Protein AF-A0A955E4R8-F1 (afdb_monomer)

Foldseek 3Di:
DPPPPCVVVVVVCVVCVVVVVVLVVVLVVQQQAQVDPVSLVSVLVSLVSVQVVLVVVPWDWDFAWDDDPVDTHHTDIDTDDPPDPPDPDDDDDDDDGSHDHDPD

Radius of gyration: 16.99 Å; Cα contacts (8 Å, |Δi|>4): 102; chains: 1; bounding box: 46×19×48 Å

Structure (mmCIF, N/CA/C/O backbone):
data_AF-A0A955E4R8-F1
#
_entry.id   AF-A0A955E4R8-F1
#
loop_
_atom_site.group_PDB
_atom_site.id
_atom_site.type_symbol
_atom_site.label_atom_id
_atom_site.label_alt_id
_atom_site.label_comp_id
_atom_site.label_asym_id
_atom_site.label_entity_id
_atom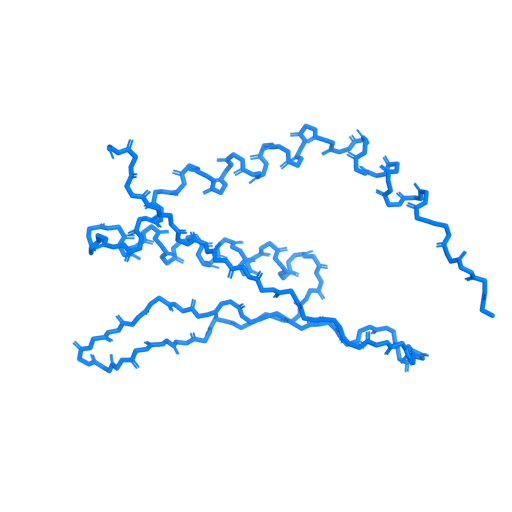_site.label_seq_id
_atom_site.pdbx_PDB_ins_code
_atom_site.Cartn_x
_atom_site.Cartn_y
_atom_site.Cartn_z
_atom_site.occupancy
_atom_site.B_iso_or_equiv
_atom_site.auth_seq_id
_atom_site.auth_comp_id
_atom_site.auth_asym_id
_atom_site.auth_atom_id
_atom_site.pdbx_PDB_model_num
ATOM 1 N N . MET A 1 1 ? -27.309 10.961 18.775 1.00 39.12 1 MET A N 1
ATOM 2 C CA . MET A 1 1 ? -25.980 10.541 18.288 1.00 39.12 1 MET A CA 1
ATOM 3 C C . MET A 1 1 ? -24.957 10.956 19.328 1.00 39.12 1 MET A C 1
ATOM 5 O O . MET A 1 1 ? -24.650 12.135 19.433 1.00 39.12 1 MET A O 1
ATOM 9 N N . THR A 1 2 ? -24.526 10.033 20.180 1.00 43.16 2 THR A N 1
ATOM 10 C CA . THR A 1 2 ? -23.391 10.269 21.079 1.00 43.16 2 THR A CA 1
ATOM 11 C C . THR A 1 2 ? -22.129 10.203 20.234 1.00 43.16 2 THR A C 1
ATOM 13 O O . THR A 1 2 ? -21.871 9.173 19.620 1.00 43.16 2 THR A O 1
ATOM 16 N N . ALA A 1 3 ? -21.385 11.305 20.144 1.00 47.88 3 ALA A N 1
ATOM 17 C CA . ALA A 1 3 ? -20.072 11.295 19.520 1.00 47.88 3 ALA A CA 1
ATOM 18 C C . ALA A 1 3 ? -19.204 10.261 20.249 1.00 47.88 3 ALA A C 1
ATOM 20 O O . ALA A 1 3 ? -18.954 10.403 21.446 1.00 47.88 3 ALA A O 1
ATOM 21 N N . THR A 1 4 ? -18.789 9.206 19.550 1.00 57.75 4 THR A N 1
ATOM 22 C CA . THR A 1 4 ? -17.743 8.306 20.034 1.00 57.75 4 THR A CA 1
ATOM 23 C C . THR A 1 4 ? -16.520 9.175 20.286 1.00 57.75 4 THR A C 1
ATOM 25 O O . THR A 1 4 ? -16.044 9.840 19.364 1.00 57.75 4 THR A O 1
ATOM 28 N N . SER A 1 5 ? -16.060 9.270 21.536 1.00 64.75 5 SER A N 1
ATOM 29 C CA . SER A 1 5 ? -14.851 10.037 21.805 1.00 64.75 5 SER A CA 1
ATOM 30 C C . SER A 1 5 ? -13.714 9.390 21.016 1.00 64.75 5 SER A C 1
ATOM 32 O O . SER A 1 5 ? -13.568 8.171 21.018 1.00 64.75 5 SER A O 1
ATOM 34 N N . ALA A 1 6 ? -12.902 10.188 20.324 1.00 70.19 6 ALA A N 1
ATOM 35 C CA . ALA A 1 6 ? -11.716 9.690 19.622 1.00 70.19 6 ALA A CA 1
ATOM 36 C C . ALA A 1 6 ? -10.667 9.082 20.582 1.00 70.19 6 ALA A C 1
ATOM 38 O O . ALA A 1 6 ? -9.654 8.550 20.139 1.00 70.19 6 ALA A O 1
ATOM 39 N N . SER A 1 7 ? -10.910 9.154 21.895 1.00 80.62 7 SER A N 1
ATOM 40 C CA . SER A 1 7 ? -9.997 8.763 22.965 1.00 80.62 7 SER A CA 1
ATOM 41 C C . SER A 1 7 ? -9.446 7.337 22.829 1.00 80.62 7 SER A C 1
ATOM 43 O O . SER A 1 7 ? -8.231 7.212 22.920 1.00 80.62 7 SER A O 1
ATOM 45 N N . PRO A 1 8 ? -10.241 6.284 22.532 1.00 92.06 8 PRO A N 1
ATOM 46 C CA . PRO A 1 8 ? -9.694 4.930 22.404 1.00 92.06 8 PRO A CA 1
ATOM 47 C C . PRO A 1 8 ? -8.765 4.761 21.195 1.00 92.06 8 PRO A C 1
ATOM 49 O O . PRO A 1 8 ? -7.795 4.015 21.260 1.00 92.06 8 PRO A O 1
ATOM 52 N N . ALA A 1 9 ? -9.044 5.458 20.087 1.00 90.69 9 ALA A N 1
ATOM 53 C CA . ALA A 1 9 ? -8.185 5.416 18.905 1.00 90.69 9 ALA A CA 1
ATOM 54 C C . ALA A 1 9 ? -6.847 6.122 19.168 1.00 90.69 9 ALA A C 1
ATOM 56 O O . ALA A 1 9 ? -5.801 5.609 18.786 1.00 90.69 9 ALA A O 1
ATOM 57 N N . ILE A 1 10 ? -6.881 7.268 19.856 1.00 93.25 10 ILE A N 1
ATOM 58 C CA . ILE A 1 10 ? -5.675 8.010 20.248 1.00 93.25 10 ILE A CA 1
ATOM 59 C C . ILE A 1 10 ? -4.834 7.186 21.233 1.00 93.25 10 ILE A C 1
ATOM 61 O O . ILE A 1 10 ? -3.645 7.009 21.007 1.00 93.25 10 ILE A O 1
ATOM 65 N N . GLU A 1 11 ? -5.449 6.598 22.260 1.00 95.25 11 GLU A N 1
ATOM 66 C CA . GLU A 1 11 ? -4.747 5.747 23.232 1.00 95.25 11 GLU A CA 1
ATOM 67 C C . GLU A 1 11 ? -4.111 4.512 22.573 1.00 95.25 11 GLU A C 1
ATOM 69 O O . GLU A 1 11 ? -2.992 4.111 22.913 1.00 95.25 11 GLU A O 1
ATOM 74 N N . TRP A 1 12 ? -4.794 3.921 21.585 1.00 95.06 12 TRP A N 1
ATOM 75 C CA . TRP A 1 12 ? -4.219 2.841 20.791 1.00 95.06 12 TRP A CA 1
ATOM 76 C C . TRP A 1 12 ? -2.994 3.316 20.003 1.00 95.06 12 TRP A C 1
ATOM 78 O O . TRP A 1 12 ? -1.989 2.607 19.989 1.00 95.06 12 TRP A O 1
ATOM 88 N N . LEU A 1 13 ? -3.045 4.499 19.378 1.00 94.31 13 LEU A N 1
ATOM 89 C CA . LEU A 1 13 ? -1.907 5.063 18.643 1.00 94.31 13 LEU A CA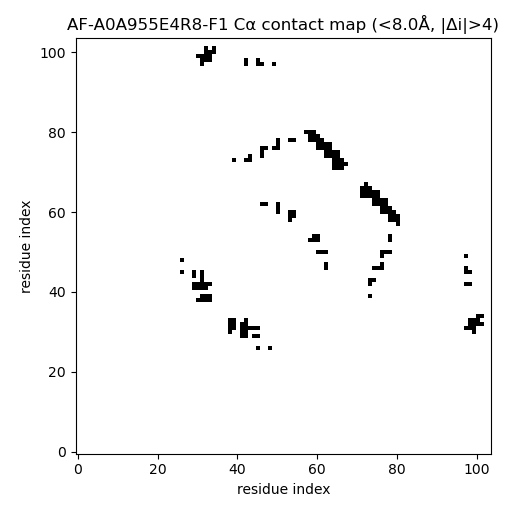 1
ATOM 90 C C . LEU A 1 13 ? -0.706 5.293 19.564 1.00 94.31 13 LEU A C 1
ATOM 92 O O . LEU A 1 13 ? 0.388 4.850 19.222 1.00 94.31 13 LEU A O 1
ATOM 96 N N . ASP A 1 14 ? -0.921 5.887 20.740 1.00 95.50 14 ASP A N 1
ATOM 97 C CA . ASP A 1 14 ? 0.137 6.126 21.729 1.00 95.50 14 ASP A CA 1
ATOM 98 C C . ASP A 1 14 ? 0.781 4.805 22.185 1.00 95.50 14 ASP A C 1
ATOM 100 O O . ASP A 1 14 ? 2.001 4.672 22.256 1.00 95.50 14 ASP A O 1
ATOM 104 N N . THR A 1 15 ? -0.036 3.777 22.428 1.00 97.69 15 THR A N 1
ATOM 105 C CA . THR A 1 15 ? 0.448 2.456 22.864 1.00 97.69 15 THR A CA 1
ATOM 106 C C . THR A 1 15 ? 1.200 1.704 21.757 1.00 97.69 15 THR A C 1
ATOM 108 O O . THR A 1 15 ? 2.060 0.871 22.044 1.00 97.69 15 THR A O 1
ATOM 111 N N . ASN A 1 16 ? 0.888 1.975 20.486 1.00 97.12 16 ASN 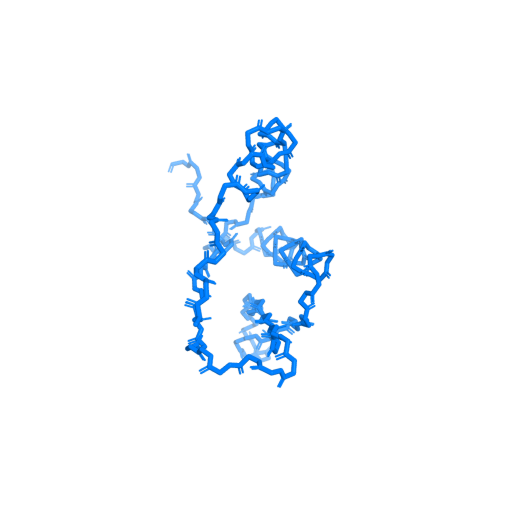A N 1
ATOM 112 C CA . ASN A 1 16 ? 1.406 1.237 19.329 1.00 97.12 16 ASN A CA 1
ATOM 113 C C . ASN A 1 16 ? 2.340 2.080 18.446 1.00 97.12 16 ASN A C 1
ATOM 115 O O . ASN A 1 16 ? 2.598 1.702 17.298 1.00 97.12 16 ASN A O 1
ATOM 119 N N . GLU A 1 17 ? 2.859 3.200 18.955 1.00 97.50 17 GLU A N 1
ATOM 120 C CA . GLU A 1 17 ? 3.684 4.134 18.185 1.00 97.50 17 GLU A CA 1
ATOM 121 C C . GLU A 1 17 ? 4.895 3.425 17.566 1.00 97.50 17 GLU A C 1
ATOM 123 O O . GLU A 1 17 ? 5.066 3.441 16.348 1.00 97.50 17 GLU A O 1
ATOM 128 N N . SER A 1 18 ? 5.691 2.714 18.372 1.00 98.31 18 SER A N 1
ATOM 129 C CA . SER A 1 18 ? 6.900 2.036 17.883 1.00 98.31 18 SER A CA 1
ATOM 130 C C . SER A 1 18 ? 6.598 0.997 16.799 1.00 98.31 18 SER A C 1
ATOM 132 O O . SER A 1 18 ? 7.313 0.922 15.802 1.00 98.31 18 SER A O 1
ATOM 134 N N . ALA A 1 19 ? 5.514 0.229 16.949 1.00 97.31 19 ALA A N 1
ATOM 135 C CA . ALA A 1 19 ? 5.094 -0.748 15.945 1.00 97.31 19 ALA A CA 1
ATOM 136 C C . ALA A 1 19 ? 4.573 -0.077 14.663 1.00 97.31 19 ALA A C 1
ATOM 138 O O . ALA A 1 19 ? 4.724 -0.615 13.568 1.00 97.31 19 ALA A O 1
ATOM 139 N N . SER A 1 20 ? 3.952 1.098 14.780 1.00 96.38 20 SER A N 1
ATOM 140 C CA . SER A 1 20 ? 3.488 1.881 13.631 1.00 96.38 20 SER A CA 1
ATOM 141 C C . SER A 1 20 ? 4.648 2.519 12.871 1.00 96.38 20 SER A C 1
ATOM 143 O O . SER A 1 20 ? 4.647 2.497 11.642 1.00 96.38 20 SER A O 1
ATOM 145 N N . ILE A 1 21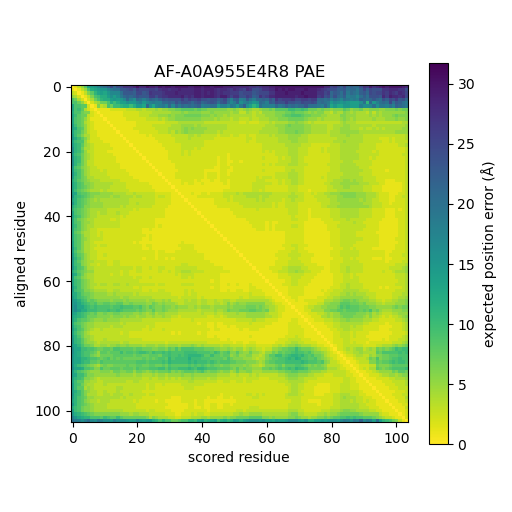 ? 5.664 3.010 13.585 1.00 98.12 21 ILE A N 1
ATOM 146 C CA . ILE A 1 21 ? 6.905 3.509 12.987 1.00 98.12 21 ILE A CA 1
ATOM 147 C C . ILE A 1 21 ? 7.634 2.381 12.260 1.00 98.12 21 ILE A C 1
ATOM 149 O O . ILE A 1 21 ? 8.001 2.565 11.104 1.00 98.12 21 ILE A O 1
ATOM 153 N N . GLU A 1 22 ? 7.805 1.207 12.876 1.00 98.31 22 GLU A N 1
ATOM 154 C CA . GLU A 1 22 ? 8.493 0.096 12.202 1.00 98.31 22 GLU A CA 1
ATOM 155 C C . GLU A 1 22 ? 7.762 -0.318 10.923 1.00 98.31 22 GLU A C 1
ATOM 157 O O . GLU A 1 22 ? 8.387 -0.479 9.880 1.00 98.31 22 GLU A O 1
ATOM 162 N N . ARG A 1 23 ? 6.428 -0.376 10.961 1.00 97.06 23 ARG A N 1
ATOM 163 C CA . ARG A 1 23 ? 5.607 -0.669 9.783 1.00 97.06 23 ARG A CA 1
ATOM 164 C C . ARG A 1 23 ? 5.778 0.368 8.666 1.00 97.06 23 ARG A C 1
ATOM 166 O O . ARG A 1 23 ? 5.825 0.011 7.493 1.00 97.06 23 ARG A O 1
ATOM 173 N N . LEU A 1 24 ? 5.896 1.652 9.014 1.00 97.00 24 LEU A N 1
ATOM 174 C CA . LEU A 1 24 ? 6.223 2.698 8.042 1.00 97.00 24 LEU A CA 1
ATOM 175 C C . LEU A 1 24 ? 7.631 2.495 7.465 1.00 97.00 24 LEU A C 1
ATOM 177 O O . LEU A 1 24 ? 7.816 2.607 6.257 1.00 97.00 24 LEU A O 1
ATOM 181 N N . LEU A 1 25 ? 8.617 2.171 8.303 1.00 98.00 25 LEU A N 1
ATOM 182 C CA . LEU A 1 25 ? 9.988 1.913 7.860 1.00 98.00 25 LEU A CA 1
ATOM 183 C C . LEU A 1 25 ? 10.078 0.685 6.946 1.00 98.00 25 LEU A C 1
ATOM 185 O O . LEU A 1 25 ? 10.830 0.713 5.977 1.00 98.00 25 LEU A O 1
ATOM 189 N N . GLU A 1 26 ? 9.306 -0.372 7.202 1.00 97.25 26 GLU A N 1
ATOM 190 C CA . GLU A 1 26 ? 9.172 -1.517 6.293 1.00 97.25 26 GLU A CA 1
ATOM 191 C C . GLU A 1 26 ? 8.700 -1.086 4.903 1.00 97.25 26 GLU A C 1
ATOM 193 O O . GLU A 1 26 ? 9.284 -1.514 3.906 1.00 97.25 26 GLU A O 1
ATOM 198 N N . TRP A 1 27 ? 7.699 -0.202 4.832 1.00 97.31 27 TRP A N 1
ATOM 199 C CA . TRP A 1 27 ? 7.214 0.321 3.558 1.00 97.31 27 TRP A CA 1
ATOM 200 C C . TRP A 1 27 ? 8.269 1.191 2.861 1.00 97.31 27 TRP A C 1
ATOM 202 O O . TRP A 1 27 ? 8.556 0.983 1.685 1.00 97.31 27 TRP A O 1
ATOM 212 N N . LEU A 1 28 ? 8.918 2.096 3.604 1.00 96.56 28 LEU A N 1
ATOM 213 C CA . LEU A 1 28 ? 9.950 3.010 3.091 1.00 96.56 28 LEU A CA 1
ATOM 214 C C . LEU A 1 28 ? 11.235 2.309 2.624 1.00 96.56 28 LEU A C 1
ATOM 216 O O . LEU A 1 28 ? 11.990 2.874 1.837 1.00 96.56 28 LEU A O 1
ATOM 220 N N . ARG A 1 29 ? 11.511 1.086 3.092 1.00 96.81 29 ARG A N 1
ATOM 221 C CA . ARG A 1 29 ? 12.647 0.278 2.615 1.00 96.81 29 ARG A CA 1
ATOM 222 C C . ARG A 1 29 ? 12.451 -0.235 1.185 1.00 96.81 29 ARG A C 1
ATOM 224 O O . ARG A 1 29 ? 13.424 -0.694 0.591 1.00 96.81 29 ARG A O 1
ATOM 231 N N . MET A 1 30 ? 11.235 -0.189 0.634 1.00 97.56 30 MET A N 1
ATOM 232 C CA . MET A 1 30 ? 10.993 -0.475 -0.782 1.00 97.56 30 MET A CA 1
ATOM 233 C C . MET A 1 30 ? 11.256 0.790 -1.608 1.00 97.56 30 MET A C 1
ATOM 235 O O . MET A 1 30 ? 10.547 1.778 -1.426 1.00 97.56 30 MET A O 1
ATOM 239 N N . PRO A 1 31 ? 12.244 0.790 -2.522 1.00 97.19 31 PRO A N 1
ATOM 240 C CA . PRO A 1 31 ? 12.553 1.957 -3.339 1.00 97.19 31 PRO A CA 1
ATOM 241 C C . PRO A 1 31 ? 11.554 2.062 -4.498 1.00 97.19 31 PRO A C 1
ATOM 243 O O . PRO A 1 31 ? 11.884 1.788 -5.647 1.00 97.19 31 PRO A O 1
ATOM 246 N N . SER A 1 32 ? 10.309 2.429 -4.202 1.00 97.81 32 SER A N 1
ATOM 247 C CA . SER A 1 32 ? 9.220 2.563 -5.176 1.00 97.81 32 SER A CA 1
ATOM 248 C C . SER A 1 32 ? 9.363 3.812 -6.058 1.00 97.81 32 SER A C 1
ATOM 250 O O . SER A 1 32 ? 8.475 4.658 -6.122 1.00 97.81 32 SER A O 1
ATOM 252 N N . VAL A 1 33 ? 10.500 3.977 -6.731 1.00 97.75 33 VAL A N 1
ATOM 253 C CA . VAL A 1 33 ? 10.784 5.149 -7.568 1.00 97.75 33 VAL A CA 1
ATOM 254 C C . VAL A 1 33 ? 9.931 5.094 -8.840 1.00 97.75 33 VAL A C 1
ATOM 256 O O . VAL A 1 33 ? 10.243 4.370 -9.783 1.00 97.75 33 VAL A O 1
ATOM 259 N N . GLY A 1 34 ? 8.836 5.858 -8.886 1.00 94.75 34 GLY A N 1
ATOM 260 C CA . GLY A 1 34 ? 7.824 5.752 -9.952 1.00 94.75 34 GLY A CA 1
ATOM 261 C C . GLY A 1 34 ? 8.272 6.274 -11.321 1.00 94.75 34 GLY A C 1
ATOM 262 O O . GLY A 1 34 ? 7.644 5.991 -12.342 1.00 94.75 34 GLY A O 1
ATOM 263 N N . THR A 1 35 ? 9.353 7.053 -11.364 1.00 94.56 35 THR A N 1
ATOM 264 C CA . THR A 1 35 ? 9.909 7.623 -12.600 1.00 94.56 35 THR A CA 1
ATOM 265 C C . THR A 1 35 ? 10.982 6.747 -13.246 1.00 94.56 35 THR A C 1
ATOM 267 O O . THR A 1 35 ? 11.319 6.987 -14.408 1.00 94.56 35 THR A O 1
ATOM 270 N N . ASP A 1 36 ? 11.487 5.730 -12.540 1.00 95.50 36 ASP A N 1
ATOM 271 C CA . ASP A 1 36 ? 12.560 4.853 -13.008 1.00 95.50 36 ASP A CA 1
ATOM 272 C C . ASP A 1 36 ? 12.040 3.427 -13.278 1.00 95.50 36 ASP A C 1
ATOM 274 O O . ASP A 1 36 ? 11.682 2.702 -12.345 1.00 95.50 36 ASP A O 1
ATOM 278 N N . PRO A 1 37 ? 12.037 2.965 -14.545 1.00 94.94 37 PRO A N 1
ATOM 279 C CA . PRO A 1 37 ? 11.637 1.606 -14.890 1.00 94.94 37 PRO A CA 1
ATOM 280 C C . PRO A 1 37 ? 12.421 0.497 -14.175 1.00 94.94 37 PRO A C 1
ATOM 282 O O . PRO A 1 37 ? 11.894 -0.612 -14.053 1.00 94.94 37 PRO A O 1
ATOM 285 N N . ALA A 1 38 ? 13.649 0.762 -13.713 1.00 96.56 38 ALA A N 1
ATOM 286 C CA . ALA A 1 38 ? 14.436 -0.192 -12.931 1.00 96.56 38 ALA A CA 1
ATOM 287 C C . ALA A 1 38 ? 13.765 -0.546 -11.593 1.00 96.56 38 ALA A C 1
ATOM 289 O O . ALA A 1 38 ? 13.961 -1.647 -11.083 1.00 96.56 38 ALA A O 1
ATOM 290 N N . HIS A 1 39 ? 12.917 0.346 -11.078 1.00 97.19 39 HIS A N 1
ATOM 291 C CA . HIS A 1 39 ? 12.175 0.187 -9.831 1.00 97.19 39 HIS A CA 1
ATOM 292 C C . HIS A 1 39 ? 10.717 -0.247 -10.034 1.00 97.19 39 HIS A C 1
ATOM 294 O O . HIS A 1 39 ? 9.942 -0.281 -9.082 1.00 97.19 39 HIS A O 1
ATOM 300 N N . ASN A 1 40 ? 10.312 -0.646 -11.247 1.00 96.12 40 ASN A N 1
ATOM 301 C CA . ASN A 1 40 ? 8.937 -1.092 -11.511 1.00 96.12 40 ASN A CA 1
ATOM 302 C C . ASN A 1 40 ? 8.485 -2.241 -10.594 1.00 96.12 40 ASN A C 1
ATOM 304 O O . ASN A 1 40 ? 7.335 -2.254 -10.151 1.00 96.12 40 ASN A O 1
ATOM 308 N N . GLU A 1 41 ? 9.372 -3.199 -10.315 1.00 97.00 41 GLU A N 1
ATOM 309 C CA . GLU A 1 41 ? 9.074 -4.314 -9.410 1.00 97.00 41 GLU A CA 1
ATOM 310 C C . GLU A 1 41 ? 8.952 -3.845 -7.957 1.00 97.00 41 GLU A C 1
ATOM 312 O O . GLU A 1 41 ? 8.039 -4.276 -7.255 1.00 97.00 41 GLU A O 1
ATOM 317 N N . ASP A 1 42 ? 9.799 -2.916 -7.511 1.00 98.12 42 ASP A N 1
ATOM 318 C CA . ASP A 1 42 ? 9.714 -2.332 -6.168 1.00 98.12 42 ASP A CA 1
ATOM 319 C C . ASP A 1 42 ? 8.436 -1.508 -5.989 1.00 98.12 42 ASP A C 1
ATOM 321 O O . ASP A 1 42 ? 7.746 -1.637 -4.979 1.00 98.12 42 ASP A O 1
ATOM 325 N N . THR A 1 43 ? 8.052 -0.732 -7.001 1.00 98.12 43 THR A N 1
ATOM 326 C CA . THR A 1 43 ? 6.792 0.016 -7.024 1.00 98.12 43 THR A CA 1
ATOM 327 C C . THR A 1 43 ? 5.584 -0.924 -7.008 1.00 98.12 43 THR A C 1
ATOM 329 O O . THR A 1 43 ? 4.617 -0.680 -6.285 1.00 98.12 43 THR A O 1
ATOM 332 N N 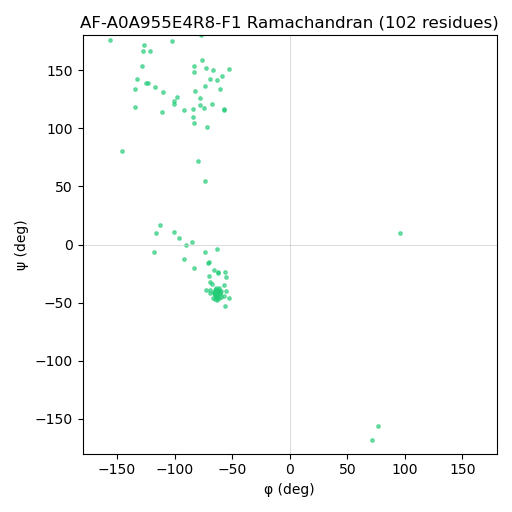. ALA A 1 44 ? 5.640 -2.056 -7.721 1.00 97.56 44 ALA A N 1
ATOM 333 C CA . ALA A 1 44 ? 4.606 -3.088 -7.638 1.00 97.56 44 ALA A CA 1
ATOM 334 C C . ALA A 1 44 ? 4.545 -3.743 -6.244 1.00 97.56 44 ALA A C 1
ATOM 336 O O . ALA A 1 44 ? 3.453 -3.982 -5.725 1.00 97.56 44 ALA A O 1
ATOM 337 N N . ARG A 1 45 ? 5.698 -3.986 -5.609 1.00 98.25 45 ARG A N 1
ATOM 338 C CA . ARG A 1 45 ? 5.781 -4.503 -4.233 1.00 98.25 45 ARG A CA 1
ATOM 339 C C . ARG A 1 45 ? 5.215 -3.514 -3.216 1.00 98.25 45 ARG A C 1
ATOM 341 O O . ARG A 1 45 ? 4.476 -3.937 -2.335 1.00 98.25 45 ARG A O 1
ATOM 348 N N . ALA A 1 46 ? 5.479 -2.217 -3.365 1.00 98.44 46 ALA A N 1
ATOM 349 C CA . ALA A 1 46 ? 4.898 -1.179 -2.515 1.00 98.44 46 ALA A CA 1
ATOM 350 C C . ALA A 1 46 ? 3.365 -1.119 -2.639 1.00 98.44 46 ALA A C 1
ATOM 352 O O . ALA A 1 46 ? 2.680 -0.985 -1.623 1.00 98.44 46 ALA A O 1
ATOM 353 N N . ALA A 1 47 ? 2.822 -1.278 -3.852 1.00 98.38 47 ALA A N 1
ATOM 354 C CA . ALA A 1 47 ? 1.378 -1.377 -4.074 1.00 98.38 47 ALA A CA 1
ATOM 355 C C . ALA A 1 47 ? 0.777 -2.618 -3.395 1.00 98.38 47 ALA A C 1
ATOM 357 O O . ALA A 1 47 ? -0.251 -2.530 -2.725 1.00 98.38 47 ALA A O 1
ATOM 358 N N . GLN A 1 48 ? 1.434 -3.771 -3.551 1.00 98.44 48 GLN A N 1
ATOM 359 C CA . GLN A 1 48 ? 1.010 -5.031 -2.943 1.00 98.44 48 GLN A CA 1
ATOM 360 C C . GLN A 1 48 ? 1.048 -4.959 -1.411 1.00 98.44 48 GLN A C 1
ATOM 362 O O . GLN A 1 48 ? 0.088 -5.360 -0.760 1.00 98.44 48 GLN A O 1
ATOM 367 N N . TRP A 1 49 ? 2.102 -4.378 -0.837 1.00 98.50 49 TRP A N 1
ATOM 368 C CA . TRP A 1 49 ? 2.223 -4.173 0.605 1.00 98.50 49 TRP A CA 1
ATOM 369 C C . TRP A 1 49 ? 1.084 -3.301 1.149 1.00 98.50 49 TRP A C 1
ATOM 371 O O . TRP A 1 49 ? 0.446 -3.654 2.139 1.00 98.50 49 TRP A O 1
ATOM 381 N N . ALA A 1 50 ? 0.762 -2.194 0.467 1.00 98.31 50 ALA A N 1
ATOM 382 C CA . ALA A 1 50 ? -0.359 -1.339 0.854 1.00 98.31 50 ALA A CA 1
ATOM 383 C C . ALA A 1 50 ? -1.698 -2.089 0.769 1.00 98.31 50 ALA A C 1
ATOM 385 O O . ALA A 1 50 ? -2.541 -1.961 1.659 1.00 98.31 50 ALA A O 1
ATOM 386 N N . ALA A 1 51 ? -1.880 -2.908 -0.272 1.00 98.50 51 ALA A N 1
ATOM 387 C CA . ALA A 1 51 ? -3.075 -3.724 -0.439 1.00 98.50 51 ALA A CA 1
ATOM 388 C C . ALA A 1 51 ? -3.235 -4.760 0.688 1.00 98.50 51 ALA A C 1
ATOM 390 O O . ALA A 1 51 ? -4.319 -4.893 1.258 1.00 98.50 51 ALA A O 1
ATOM 391 N N . GLU A 1 52 ? -2.155 -5.451 1.048 1.00 98.38 52 GLU A N 1
ATOM 392 C CA . GLU A 1 52 ? -2.125 -6.413 2.153 1.00 98.38 52 GLU A CA 1
ATOM 393 C C . GLU A 1 52 ? -2.401 -5.736 3.496 1.00 98.38 52 GLU A C 1
ATOM 395 O O . GLU A 1 52 ? -3.198 -6.243 4.285 1.00 98.38 52 GLU A O 1
ATOM 400 N N . HIS A 1 53 ? -1.815 -4.560 3.741 1.00 97.31 53 HIS A N 1
ATOM 401 C CA . HIS A 1 53 ? -2.030 -3.826 4.984 1.00 97.31 53 HIS A CA 1
ATOM 402 C C . HIS A 1 53 ? -3.484 -3.355 5.144 1.00 97.31 53 HIS A C 1
ATOM 404 O O . HIS A 1 53 ? -4.073 -3.494 6.220 1.00 97.31 53 HIS A O 1
ATOM 410 N N . LEU A 1 54 ? -4.090 -2.843 4.069 1.00 97.56 54 LEU A N 1
ATOM 411 C CA . LEU A 1 54 ? -5.501 -2.449 4.051 1.00 97.56 54 LEU A CA 1
ATOM 412 C C . LEU A 1 54 ? -6.423 -3.662 4.222 1.00 97.56 54 LEU A C 1
ATOM 414 O O . LEU A 1 54 ? -7.377 -3.602 4.998 1.00 97.56 54 LEU A O 1
ATOM 418 N N . SER A 1 55 ? -6.111 -4.784 3.569 1.00 97.94 55 SER A N 1
ATOM 419 C CA . SER A 1 55 ? -6.885 -6.019 3.709 1.00 97.94 55 SER A CA 1
ATOM 420 C C . SER A 1 55 ? -6.821 -6.569 5.137 1.00 97.94 55 SER A C 1
ATOM 422 O O . SER A 1 55 ? -7.859 -6.871 5.725 1.00 97.94 55 SER A O 1
ATOM 424 N N . ALA A 1 56 ? -5.631 -6.601 5.746 1.00 96.69 56 ALA A N 1
ATOM 425 C CA . ALA A 1 56 ? -5.445 -6.994 7.144 1.00 96.69 56 ALA A CA 1
ATOM 426 C C . ALA A 1 56 ? -6.164 -6.058 8.134 1.00 96.69 56 ALA A C 1
ATOM 428 O O . ALA A 1 56 ? -6.509 -6.473 9.238 1.00 96.69 56 ALA A O 1
ATOM 429 N N . SER A 1 57 ? -6.423 -4.814 7.725 1.00 94.12 57 SER A N 1
ATOM 430 C CA . SER A 1 57 ? -7.182 -3.821 8.496 1.00 94.12 57 SER A CA 1
ATOM 431 C C . SER A 1 57 ? -8.703 -3.932 8.307 1.00 94.12 57 SER A C 1
ATOM 433 O O . SER A 1 57 ? -9.445 -3.134 8.875 1.00 94.12 57 SER A O 1
ATOM 435 N N . GLY A 1 58 ? -9.183 -4.905 7.522 1.00 95.31 58 GLY A N 1
ATOM 436 C CA . GLY A 1 58 ? -10.610 -5.190 7.337 1.00 95.31 58 GLY A CA 1
ATOM 437 C C . GLY A 1 58 ? -11.256 -4.544 6.110 1.00 95.31 58 GLY A C 1
ATOM 438 O O . GLY A 1 58 ? -12.477 -4.594 5.981 1.00 95.31 58 GLY A O 1
ATOM 439 N N . PHE A 1 59 ? -10.477 -3.950 5.202 1.00 97.31 59 PHE A N 1
ATOM 440 C CA . PHE A 1 59 ? -11.009 -3.404 3.952 1.00 97.31 59 PHE A CA 1
ATOM 441 C C . PHE A 1 59 ? -11.149 -4.490 2.877 1.00 97.31 59 PHE A C 1
ATOM 443 O O . PHE A 1 59 ? -10.331 -5.408 2.782 1.00 97.31 59 PHE A O 1
ATOM 450 N N . ALA A 1 60 ? -12.145 -4.342 2.003 1.00 97.56 60 ALA A N 1
ATOM 451 C CA . ALA A 1 60 ? -12.186 -5.046 0.727 1.00 97.56 60 ALA A CA 1
ATOM 452 C C . ALA A 1 60 ? -11.231 -4.344 -0.246 1.00 97.56 60 ALA A C 1
ATOM 454 O O . ALA A 1 60 ? -11.391 -3.151 -0.504 1.00 97.56 60 ALA A O 1
ATOM 455 N N . VAL A 1 61 ? -10.227 -5.061 -0.757 1.00 98.50 61 VAL A N 1
ATOM 456 C CA . VAL A 1 61 ? -9.124 -4.468 -1.526 1.00 98.50 61 VAL A CA 1
ATOM 457 C C . VAL A 1 61 ? -8.998 -5.096 -2.908 1.00 98.50 61 VAL A C 1
ATOM 459 O O . VAL A 1 61 ? -9.066 -6.313 -3.062 1.00 98.50 61 VAL A O 1
ATOM 462 N N . GLU A 1 62 ? -8.743 -4.257 -3.908 1.00 98.19 62 GLU A N 1
ATOM 463 C CA . GLU A 1 62 ? -8.422 -4.659 -5.271 1.00 98.19 62 GLU A CA 1
ATOM 464 C C . GLU A 1 62 ? -7.229 -3.862 -5.815 1.00 98.19 62 GLU A C 1
ATOM 466 O O . GLU A 1 62 ? -7.206 -2.631 -5.758 1.00 98.19 62 GLU A O 1
ATOM 471 N N . LEU A 1 63 ? -6.269 -4.555 -6.434 1.00 98.19 63 LEU A N 1
ATOM 472 C CA . LEU A 1 63 ? -5.266 -3.923 -7.292 1.00 98.19 63 LEU A CA 1
ATOM 473 C C . LEU A 1 63 ? -5.849 -3.742 -8.694 1.00 98.19 63 LEU A C 1
ATOM 475 O O . LEU A 1 63 ? -6.056 -4.711 -9.425 1.00 98.19 63 LEU A O 1
ATOM 479 N N . LYS A 1 64 ? -6.118 -2.495 -9.082 1.00 97.88 64 LYS A N 1
ATOM 480 C CA . LYS A 1 64 ? -6.670 -2.147 -10.396 1.00 97.88 64 LYS A CA 1
ATOM 481 C C . LYS A 1 64 ? -5.527 -1.850 -11.374 1.00 97.88 64 LYS A C 1
ATOM 483 O O . LYS A 1 64 ? -4.814 -0.866 -11.170 1.00 97.88 64 LYS A O 1
ATOM 488 N N . PRO A 1 65 ? -5.337 -2.648 -12.443 1.00 96.25 65 PRO A N 1
ATOM 489 C CA . PRO A 1 65 ? -4.315 -2.373 -13.448 1.00 96.25 65 PRO A CA 1
ATOM 490 C C . PRO A 1 65 ? -4.522 -1.006 -14.103 1.00 96.25 65 PRO A C 1
ATOM 492 O O . PRO A 1 65 ? -5.657 -0.596 -14.352 1.00 96.25 65 PRO A O 1
ATOM 495 N N . THR A 1 66 ? -3.427 -0.327 -14.436 1.00 96.38 66 THR A N 1
ATOM 496 C CA . THR A 1 66 ? -3.455 0.949 -15.160 1.00 96.38 66 THR A CA 1
ATOM 497 C C . THR A 1 66 ? -2.572 0.895 -16.407 1.00 96.38 66 THR A C 1
ATOM 499 O O . THR A 1 66 ? -1.839 -0.068 -16.652 1.00 96.38 66 THR A O 1
ATOM 502 N N . GLY A 1 67 ? -2.651 1.944 -17.227 1.00 94.38 67 GLY A N 1
ATOM 503 C CA . GLY A 1 67 ? -1.909 2.035 -18.478 1.00 94.38 67 GLY A CA 1
ATOM 504 C C . GLY A 1 67 ? -2.517 1.183 -19.592 1.00 94.38 67 GLY A C 1
ATOM 505 O O . GLY A 1 67 ? -3.712 0.897 -19.620 1.00 94.38 67 GLY A O 1
ATOM 506 N N . THR A 1 68 ? -1.686 0.818 -20.560 1.00 95.25 68 THR A N 1
ATOM 507 C CA . THR A 1 68 ? -2.087 0.036 -21.737 1.00 95.25 68 THR A CA 1
ATOM 508 C C . THR A 1 68 ? -1.281 -1.253 -21.817 1.00 95.25 68 THR A C 1
ATOM 510 O O . THR A 1 68 ? -0.234 -1.372 -21.191 1.00 95.25 68 THR A O 1
ATOM 513 N N . LYS A 1 69 ? -1.695 -2.203 -22.666 1.00 90.06 69 LYS A N 1
ATOM 514 C CA . LYS A 1 69 ? -0.903 -3.424 -22.910 1.00 90.06 69 LYS A CA 1
ATOM 515 C C . LYS A 1 69 ? 0.524 -3.130 -23.394 1.00 90.06 69 LYS A C 1
ATOM 517 O O . LYS A 1 69 ? 1.435 -3.872 -23.061 1.00 90.06 69 LYS A O 1
ATOM 522 N N . ALA A 1 70 ? 0.707 -2.066 -24.180 1.00 93.00 70 ALA A N 1
ATOM 523 C CA . ALA A 1 70 ? 2.013 -1.671 -24.711 1.00 93.00 70 ALA A CA 1
ATOM 524 C C . ALA A 1 70 ? 2.844 -0.838 -23.720 1.00 93.00 70 ALA A C 1
ATOM 526 O O . ALA A 1 70 ? 4.058 -0.736 -23.866 1.00 93.00 70 ALA A O 1
ATOM 527 N N . LYS A 1 71 ? 2.190 -0.222 -22.731 1.00 90.38 71 LYS A N 1
ATOM 528 C CA . LYS A 1 71 ? 2.809 0.612 -21.701 1.00 90.38 71 LYS A CA 1
ATOM 529 C C . LYS A 1 71 ? 2.038 0.415 -20.392 1.00 90.38 71 LYS A C 1
ATOM 531 O O . LYS A 1 71 ? 1.133 1.215 -20.118 1.00 90.38 71 LYS A O 1
ATOM 536 N N . PRO A 1 72 ? 2.304 -0.675 -19.652 1.00 91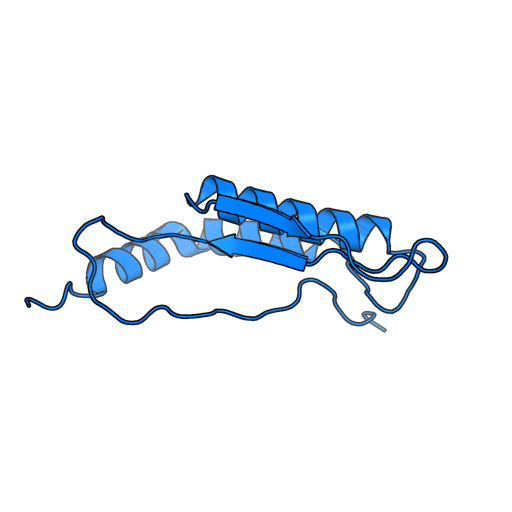.69 72 PRO A N 1
ATOM 537 C CA . PRO A 1 72 ? 1.641 -0.919 -18.378 1.00 91.69 72 PRO A CA 1
ATOM 538 C C . PRO A 1 72 ? 2.009 0.192 -17.392 1.00 91.69 72 PRO A C 1
ATOM 540 O O . PRO A 1 72 ? 3.134 0.688 -17.406 1.00 91.69 72 PRO A O 1
ATOM 543 N N . GLY A 1 73 ? 1.039 0.617 -16.586 1.00 94.75 73 GLY A N 1
ATOM 544 C CA . GLY A 1 73 ? 1.258 1.552 -15.486 1.00 94.75 73 GLY A CA 1
ATOM 545 C C . GLY A 1 73 ? 1.288 0.836 -14.138 1.00 94.75 73 GLY A C 1
ATOM 546 O O . GLY A 1 73 ? 1.018 -0.365 -14.049 1.00 94.75 73 GLY A O 1
ATOM 547 N N . HIS A 1 74 ? 1.588 1.583 -13.078 1.00 97.00 74 HIS A N 1
ATOM 548 C CA . HIS A 1 74 ? 1.511 1.072 -11.712 1.00 97.00 74 HIS A CA 1
ATOM 549 C C . HIS A 1 74 ? 0.041 0.946 -11.265 1.00 97.00 74 HIS A C 1
ATOM 551 O O . HIS A 1 74 ? -0.769 1.831 -11.567 1.00 97.00 74 HIS A O 1
ATOM 557 N N . PRO A 1 75 ? -0.356 -0.154 -10.602 1.00 97.50 75 PRO A N 1
ATOM 558 C CA . PRO A 1 75 ? -1.756 -0.406 -10.273 1.00 97.50 75 PRO A CA 1
ATOM 559 C C . PRO A 1 75 ? -2.302 0.598 -9.251 1.00 97.50 75 PRO A C 1
ATOM 561 O O . PRO A 1 75 ? -1.590 1.069 -8.374 1.00 97.50 75 PRO A O 1
ATOM 564 N N . ILE A 1 76 ? -3.594 0.893 -9.291 1.00 98.12 76 ILE A N 1
ATOM 565 C CA . ILE A 1 76 ? -4.245 1.612 -8.189 1.00 98.12 76 ILE A CA 1
ATOM 566 C C . ILE A 1 76 ? -4.597 0.597 -7.101 1.00 98.12 76 ILE A C 1
ATOM 568 O O . ILE A 1 76 ? -5.198 -0.435 -7.398 1.00 98.12 76 ILE A O 1
ATOM 572 N N . VAL A 1 77 ? -4.263 0.902 -5.848 1.00 98.62 77 VAL A N 1
ATOM 573 C CA . VAL A 1 77 ? -4.784 0.176 -4.683 1.00 98.62 77 VAL A CA 1
ATOM 574 C C . VAL A 1 77 ? -6.149 0.774 -4.352 1.00 98.62 77 VAL A C 1
ATOM 576 O O . VAL A 1 77 ? -6.232 1.891 -3.845 1.00 98.62 77 VAL A O 1
ATOM 579 N N . LEU A 1 78 ? -7.224 0.063 -4.686 1.00 98.44 78 LEU A N 1
ATOM 580 C CA . LEU A 1 78 ? -8.585 0.472 -4.355 1.00 98.44 78 LEU A CA 1
ATOM 581 C C . LEU A 1 78 ? -9.052 -0.313 -3.133 1.00 98.44 78 LEU A C 1
ATOM 583 O O . LEU A 1 78 ? -9.109 -1.538 -3.184 1.00 98.44 78 LEU A O 1
ATOM 587 N N . ALA A 1 79 ? -9.403 0.387 -2.058 1.00 98.25 79 ALA A N 1
ATOM 588 C CA . ALA A 1 79 ? -9.923 -0.214 -0.838 1.00 98.25 79 ALA A CA 1
ATOM 589 C C . ALA A 1 79 ? -11.272 0.402 -0.464 1.00 98.25 79 ALA A C 1
ATOM 591 O O . ALA A 1 79 ? -11.454 1.617 -0.563 1.00 98.25 79 ALA A O 1
ATOM 592 N N . HIS A 1 80 ? -12.208 -0.436 -0.025 1.00 96.62 80 HIS A N 1
ATOM 593 C CA . HIS A 1 80 ? -13.539 -0.022 0.402 1.00 96.62 80 HIS A CA 1
ATOM 594 C C . HIS A 1 80 ? -13.909 -0.663 1.740 1.00 96.62 80 HIS A C 1
ATOM 596 O O . HIS A 1 80 ? -13.568 -1.815 2.008 1.00 96.62 80 HIS A O 1
ATOM 602 N N . CYS A 1 81 ? -14.605 0.098 2.579 1.00 92.69 81 CYS A N 1
ATOM 603 C CA . CYS A 1 81 ? -15.235 -0.380 3.802 1.00 92.69 81 CYS A CA 1
ATOM 604 C C . CYS A 1 81 ? -16.648 0.202 3.828 1.00 92.69 81 CYS A C 1
ATOM 606 O O . CYS A 1 81 ? -16.807 1.422 3.839 1.00 92.69 81 CYS A O 1
ATOM 608 N N . ASP A 1 82 ? -17.656 -0.671 3.819 1.00 85.62 82 ASP A N 1
ATOM 609 C CA . ASP A 1 82 ? -19.071 -0.278 3.771 1.00 85.62 82 ASP A CA 1
ATOM 610 C C . ASP A 1 82 ? -19.575 0.307 5.106 1.00 85.62 82 ASP A C 1
ATOM 612 O O . ASP A 1 82 ? -20.683 0.832 5.179 1.00 85.62 82 ASP A O 1
ATOM 616 N N . GLY A 1 83 ? -18.751 0.262 6.160 1.00 84.50 83 GLY A N 1
ATOM 617 C CA . GLY A 1 83 ? -19.158 0.630 7.513 1.00 84.50 83 GLY A CA 1
ATOM 618 C C . GLY A 1 83 ? -20.098 -0.405 8.139 1.00 84.50 83 GLY A C 1
ATOM 619 O O . GLY A 1 83 ? -20.233 -1.528 7.656 1.00 84.50 83 GLY A O 1
ATOM 620 N N . ALA A 1 84 ? -20.719 -0.041 9.262 1.00 86.56 84 ALA A N 1
ATOM 621 C CA . ALA A 1 84 ? -21.784 -0.848 9.858 1.00 86.56 84 ALA A CA 1
ATOM 622 C C . ALA A 1 84 ? -23.071 -0.737 9.021 1.00 86.56 84 ALA A C 1
ATOM 624 O O . ALA A 1 84 ? -23.309 0.299 8.406 1.00 86.56 84 ALA A O 1
ATOM 625 N N . GLU A 1 85 ? -23.926 -1.767 9.034 1.00 88.19 85 GLU A N 1
ATOM 626 C CA . GLU A 1 85 ? -25.182 -1.784 8.258 1.00 88.19 85 GLU A CA 1
ATOM 627 C C . GLU A 1 85 ? -26.105 -0.584 8.551 1.00 88.19 85 GLU A C 1
ATOM 629 O O . GLU A 1 85 ? -26.872 -0.163 7.688 1.00 88.19 85 GLU A O 1
ATOM 634 N N . ASP A 1 86 ? -26.034 -0.021 9.759 1.00 92.19 86 ASP A N 1
ATOM 635 C CA . ASP A 1 86 ? -26.822 1.126 10.215 1.00 92.19 86 ASP A CA 1
ATOM 636 C C . ASP A 1 86 ? -26.090 2.477 10.087 1.00 92.19 86 ASP A C 1
ATOM 638 O O . ASP A 1 86 ? -26.606 3.516 10.517 1.00 92.19 86 ASP A O 1
ATOM 642 N N . TYR A 1 87 ? -24.898 2.496 9.483 1.00 89.69 87 TYR A N 1
ATOM 643 C CA . TYR A 1 87 ? -24.135 3.718 9.262 1.00 89.69 87 TYR A CA 1
ATOM 644 C C . TYR A 1 87 ? -24.837 4.630 8.243 1.00 89.69 87 TYR A C 1
ATOM 646 O O . TYR A 1 87 ? -25.048 4.256 7.094 1.00 89.69 87 TYR A O 1
ATOM 654 N N . ASN A 1 88 ? -25.170 5.864 8.647 1.00 90.19 88 ASN A N 1
ATOM 655 C CA . ASN A 1 88 ? -25.793 6.873 7.770 1.00 90.19 88 ASN A CA 1
ATOM 656 C C . ASN A 1 88 ? -24.931 8.126 7.528 1.00 90.19 88 ASN A C 1
ATOM 658 O O . ASN A 1 88 ? -25.424 9.134 7.017 1.00 90.19 88 ASN A O 1
ATOM 662 N N . GLY A 1 89 ? -23.664 8.083 7.948 1.00 90.06 89 GLY A N 1
ATOM 663 C CA . GLY A 1 89 ? -22.738 9.203 7.825 1.00 90.06 89 GLY A CA 1
ATOM 664 C C . GLY A 1 89 ? -22.186 9.388 6.404 1.00 90.06 89 GLY A C 1
ATOM 665 O O . GLY A 1 89 ? -22.533 8.645 5.485 1.00 90.06 89 GLY A O 1
ATOM 666 N N . PRO A 1 90 ? -21.324 10.397 6.193 1.00 92.44 90 PRO A N 1
ATOM 667 C CA . PRO A 1 90 ? -20.711 10.635 4.893 1.00 92.44 90 PRO A CA 1
ATOM 668 C C . PRO A 1 90 ? -19.710 9.532 4.525 1.00 92.44 90 PRO A C 1
ATOM 670 O O . PRO A 1 90 ? -18.917 9.094 5.355 1.00 92.44 90 PRO A O 1
ATOM 673 N N . HIS A 1 91 ? -19.668 9.165 3.245 1.00 92.25 91 HIS A N 1
ATOM 674 C CA . HIS A 1 91 ? -18.569 8.374 2.693 1.00 92.25 91 HIS A CA 1
ATOM 675 C C . HIS A 1 91 ? -17.359 9.282 2.448 1.00 92.25 91 HIS A C 1
ATOM 677 O O . HIS A 1 91 ? -17.471 10.307 1.772 1.00 92.25 91 HIS A O 1
ATOM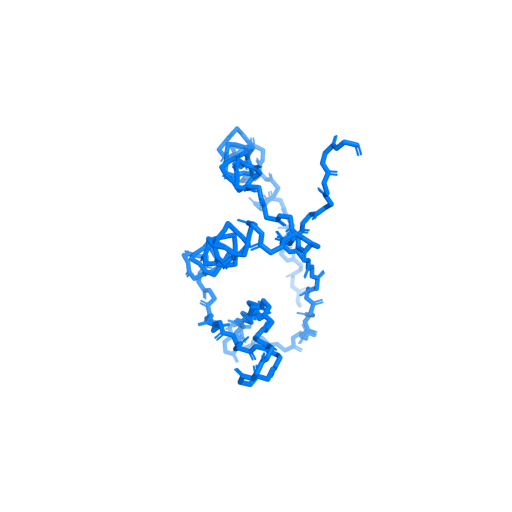 683 N N . VAL A 1 92 ? -16.203 8.908 2.995 1.00 94.62 92 VAL A N 1
ATOM 684 C CA . VAL A 1 92 ? -14.959 9.683 2.892 1.00 94.62 92 VAL A CA 1
ATOM 685 C C . VAL A 1 92 ? -13.970 8.951 1.991 1.00 94.62 92 VAL A C 1
ATOM 687 O O . VAL A 1 92 ? -13.719 7.764 2.181 1.00 94.62 92 VAL A O 1
ATOM 690 N N . LEU A 1 93 ? -13.385 9.669 1.029 1.00 96.31 93 LEU A N 1
ATOM 691 C CA . LEU A 1 93 ? -12.318 9.162 0.168 1.00 96.31 93 LEU A CA 1
ATOM 692 C C . LEU A 1 93 ? -10.960 9.668 0.660 1.00 96.31 93 LEU A C 1
ATOM 694 O O . LEU A 1 93 ? -10.730 10.875 0.719 1.00 96.31 93 LEU A O 1
ATOM 698 N N . PHE A 1 94 ? -10.048 8.739 0.934 1.00 97.00 94 PHE A N 1
ATOM 699 C CA . PHE A 1 94 ? -8.634 9.033 1.142 1.00 97.00 94 PHE A CA 1
ATOM 700 C C . PHE A 1 94 ? -7.870 8.756 -0.153 1.00 97.00 94 PHE A C 1
ATOM 702 O O . PHE A 1 94 ? -7.984 7.673 -0.724 1.00 97.00 94 PHE A O 1
ATOM 709 N N . TYR A 1 95 ? -7.101 9.740 -0.615 1.00 97.69 95 TYR A N 1
ATOM 710 C CA . TYR A 1 95 ? -6.224 9.615 -1.776 1.00 97.69 95 TYR A CA 1
ATOM 711 C C . TYR A 1 95 ? -4.770 9.805 -1.348 1.00 97.69 95 TYR A C 1
ATOM 713 O O . TYR A 1 95 ? -4.449 10.734 -0.608 1.00 97.69 95 TYR A O 1
ATOM 721 N N . GLY A 1 96 ? -3.902 8.934 -1.849 1.00 96.75 96 GLY A N 1
ATOM 722 C CA . GLY A 1 96 ? -2.463 8.981 -1.638 1.00 96.75 96 GLY A CA 1
ATOM 723 C C . GLY A 1 96 ? -1.734 8.256 -2.763 1.00 96.75 96 GLY A C 1
ATOM 724 O O . GLY A 1 96 ? -2.361 7.670 -3.647 1.00 96.75 96 GLY A O 1
ATOM 725 N N . HIS A 1 97 ? -0.408 8.301 -2.720 1.00 97.06 97 HIS A N 1
ATOM 726 C CA . HIS A 1 97 ? 0.472 7.622 -3.662 1.00 97.06 97 HIS A CA 1
ATOM 727 C C . HIS A 1 97 ? 1.510 6.799 -2.892 1.00 97.06 97 HIS A C 1
ATOM 729 O O . HIS A 1 97 ? 1.801 7.090 -1.732 1.00 97.06 97 HIS A O 1
ATOM 735 N N . TYR A 1 98 ? 2.016 5.743 -3.524 1.00 97.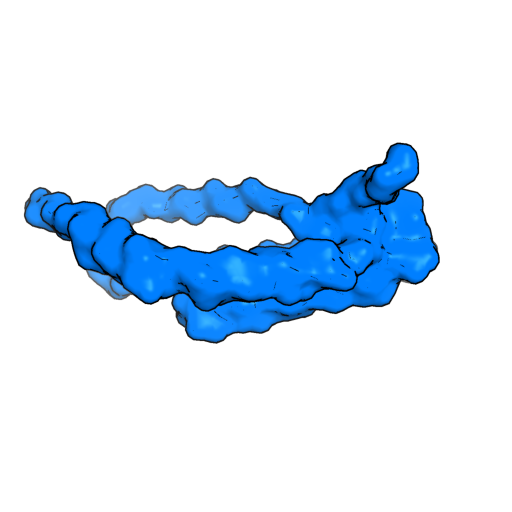19 98 TYR A N 1
ATOM 736 C CA . TYR A 1 98 ? 2.992 4.820 -2.934 1.00 97.19 98 TYR A CA 1
ATOM 737 C C . TYR A 1 98 ? 4.320 4.814 -3.694 1.00 97.19 98 TYR A C 1
ATOM 739 O O . TYR A 1 98 ? 5.269 4.160 -3.263 1.00 97.19 98 TYR A O 1
ATOM 747 N N . ASP A 1 99 ? 4.389 5.514 -4.825 1.00 97.12 99 ASP A N 1
ATOM 748 C CA . ASP A 1 99 ? 5.627 5.828 -5.513 1.00 97.12 99 ASP A CA 1
ATOM 749 C C . ASP A 1 99 ? 6.301 7.060 -4.903 1.00 97.12 99 ASP A C 1
ATOM 751 O O . ASP A 1 99 ? 5.655 7.936 -4.318 1.00 97.12 99 ASP A O 1
ATOM 755 N N . VAL A 1 100 ? 7.619 7.119 -5.045 1.00 97.62 100 VAL A N 1
ATOM 756 C CA . VAL A 1 100 ? 8.473 8.185 -4.529 1.00 97.62 100 VAL A CA 1
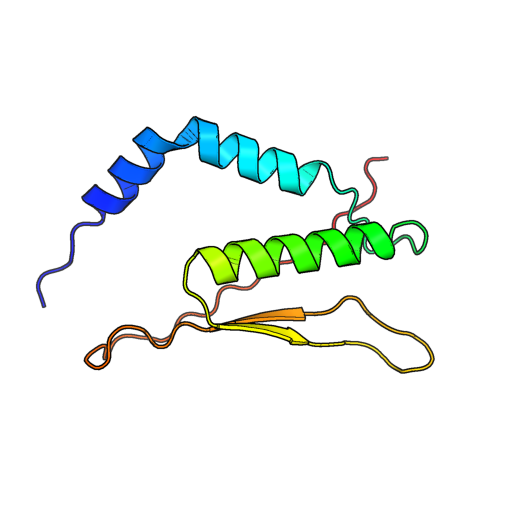ATOM 757 C C . VAL A 1 100 ? 9.360 8.755 -5.631 1.00 97.62 100 VAL A C 1
ATOM 759 O O . VAL A 1 100 ? 9.500 8.187 -6.716 1.00 97.62 100 VAL A O 1
ATOM 762 N N . GLN A 1 101 ? 9.959 9.908 -5.342 1.00 96.75 101 GLN A N 1
ATOM 763 C CA . GLN A 1 101 ? 11.029 10.459 -6.166 1.00 96.75 101 GLN A CA 1
ATOM 764 C C . GLN A 1 101 ? 12.348 9.709 -5.909 1.00 96.75 101 GLN A C 1
ATOM 766 O O . GLN A 1 101 ? 12.508 9.111 -4.839 1.00 96.75 101 GLN A O 1
ATOM 771 N N . PRO A 1 102 ? 13.301 9.765 -6.854 1.00 94.94 102 PRO A N 1
ATOM 772 C CA . PRO A 1 102 ? 14.690 9.405 -6.593 1.00 94.94 102 PRO A CA 1
ATOM 773 C C . PRO A 1 102 ? 15.254 10.159 -5.375 1.00 94.94 102 PRO A C 1
ATOM 775 O O . PRO A 1 102 ? 14.793 11.253 -5.043 1.00 94.94 102 PRO A O 1
ATOM 778 N N . ALA A 1 103 ? 16.218 9.554 -4.681 1.00 89.12 103 ALA A N 1
ATOM 779 C CA . ALA A 1 103 ? 16.799 10.110 -3.454 1.00 89.12 103 ALA A CA 1
ATOM 780 C C . ALA A 1 103 ? 18.022 11.022 -3.697 1.00 89.12 103 ALA A C 1
ATOM 782 O O . ALA A 1 103 ? 18.607 11.506 -2.724 1.00 89.12 103 ALA A O 1
ATOM 783 N N . ASP A 1 104 ? 18.425 11.206 -4.957 1.00 78.00 104 ASP A N 1
ATOM 784 C CA . ASP A 1 104 ? 19.553 12.027 -5.412 1.00 78.00 104 ASP A CA 1
ATOM 785 C C . ASP A 1 104 ? 19.184 13.482 -5.753 1.00 78.00 104 ASP A C 1
ATOM 787 O O . ASP A 1 104 ? 18.027 13.763 -6.143 1.00 78.00 104 ASP A O 1
#

Sequence (104 aa):
MTATSASPAIEWLDTNESASIERLLEWLRMPSVGTDPAHNEDTARAAQWAAEHLSASGFAVELKPTGTKAKPGHPIVLAHCDGAEDYNGPHVLFYGHYDVQPAD

pLDDT: mean 92.94, std 10.73, range [39.12, 98.62]

Secondary structure (DSSP, 8-state):
-----SHHHHHHHHHTHHHHHHHHHHHHTS--BTT-GGGHHHHHHHHHHHHHHHHHTT-EEEEEEEEETTEEEEEEEEEE----TT--S----------B----

Nearest PDB structures (foldseek):
  4ruh-assembly1_A  TM=8.456E-01  e=5.272E-03  Homo sapiens
  4ruh-assembly1_B  TM=8.273E-01  e=8.887E-03  Homo sapiens
  2zog-assembly1_B  TM=8.154E-01  e=1.232E-02  Mus musculus

Mean predicted aligned error: 4.67 Å

Solvent-accessible surface area (backbone atoms only — not comparable to full-atom values): 6530 Å² total; per-residue (Å²): 136,83,78,78,70,65,58,67,62,51,53,48,46,68,76,40,42,70,64,52,51,51,55,51,50,61,55,67,70,42,64,11,25,69,87,43,79,92,21,49,66,34,32,50,48,41,43,49,50,52,38,50,54,42,37,78,70,69,30,55,61,46,79,43,82,37,70,42,97,93,50,70,46,77,52,46,73,47,72,48,73,88,72,57,97,82,65,82,74,87,88,81,86,88,85,86,80,69,57,44,74,74,94,123